Protein AF-A0A3A4S5S2-F1 (afdb_monomer_lite)

pLDDT: mean 88.58, std 10.28, range [47.62, 98.19]

Structure (mmCIF, N/CA/C/O backbone):
data_AF-A0A3A4S5S2-F1
#
_entry.id   AF-A0A3A4S5S2-F1
#
loop_
_atom_site.group_PDB
_atom_site.id
_atom_site.type_symbol
_atom_site.label_atom_id
_atom_site.label_alt_id
_atom_site.label_comp_id
_atom_site.label_asym_id
_atom_site.label_entity_id
_atom_site.label_seq_id
_atom_site.pdbx_PDB_ins_code
_atom_site.Cartn_x
_atom_site.Cartn_y
_atom_site.Cartn_z
_atom_site.occupancy
_atom_site.B_iso_or_equiv
_atom_site.auth_seq_id
_atom_site.auth_comp_id
_atom_site.auth_asym_id
_atom_site.auth_atom_id
_atom_site.pdbx_PDB_model_num
ATOM 1 N N . MET A 1 1 ? -16.785 -23.463 18.684 1.00 68.06 1 MET A N 1
ATOM 2 C CA . MET A 1 1 ? -16.524 -22.129 19.268 1.00 68.06 1 MET A CA 1
ATOM 3 C C . MET A 1 1 ? -17.871 -21.427 19.347 1.00 68.06 1 MET A C 1
ATOM 5 O O . MET A 1 1 ? -18.621 -21.560 18.391 1.00 68.06 1 MET A O 1
ATOM 9 N N . THR A 1 2 ? -18.212 -20.778 20.461 1.00 86.19 2 THR A N 1
ATOM 10 C CA . THR A 1 2 ? -19.523 -20.122 20.633 1.00 86.19 2 THR A CA 1
ATOM 11 C C . THR A 1 2 ? -19.300 -18.622 20.748 1.00 86.19 2 THR A C 1
ATOM 13 O O . THR A 1 2 ? -18.533 -18.194 21.613 1.00 86.19 2 THR A O 1
ATOM 16 N N . LEU A 1 3 ? -19.921 -17.848 19.855 1.00 92.88 3 LEU A N 1
ATOM 17 C CA . LEU A 1 3 ? -19.858 -16.387 19.868 1.00 92.88 3 LEU A CA 1
ATOM 18 C C . LEU A 1 3 ? -20.683 -15.826 21.032 1.00 92.88 3 LEU A C 1
ATOM 20 O O . LEU A 1 3 ? -21.614 -16.470 21.518 1.00 92.88 3 LEU A O 1
ATOM 24 N N . LYS A 1 4 ? -20.314 -14.639 21.509 1.00 92.56 4 LYS A N 1
ATOM 25 C CA . LYS A 1 4 ? -20.996 -13.964 22.617 1.00 92.56 4 LYS A CA 1
ATOM 26 C C . LYS A 1 4 ? -22.155 -13.103 22.124 1.00 92.56 4 LYS A C 1
ATOM 28 O O . LYS A 1 4 ? -22.075 -12.492 21.060 1.00 92.56 4 LYS A O 1
ATOM 33 N N . THR A 1 5 ? -23.171 -12.976 22.967 1.00 92.94 5 THR A N 1
ATOM 34 C CA . THR A 1 5 ? -24.251 -11.994 22.835 1.00 92.94 5 THR A CA 1
ATOM 35 C C . THR A 1 5 ? -24.107 -10.924 23.912 1.00 92.94 5 THR A C 1
ATOM 37 O O . THR A 1 5 ? -23.554 -11.182 24.984 1.00 92.94 5 THR A O 1
ATOM 40 N N . PHE A 1 6 ? -24.619 -9.728 23.646 1.00 91.12 6 PHE A N 1
ATOM 41 C CA . PHE A 1 6 ? -24.689 -8.666 24.647 1.00 91.12 6 PHE A CA 1
ATOM 42 C C . PHE A 1 6 ? -25.829 -8.922 25.634 1.00 91.12 6 PHE A C 1
ATOM 44 O O . PHE A 1 6 ? -26.862 -9.475 25.252 1.00 91.12 6 PHE A O 1
ATOM 51 N N . SER A 1 7 ? -25.659 -8.516 26.894 1.00 90.81 7 SER A N 1
ATOM 52 C CA . SER A 1 7 ? -26.775 -8.488 27.839 1.00 90.81 7 SER A CA 1
ATOM 53 C C . SER A 1 7 ? -27.623 -7.225 27.662 1.00 90.81 7 SER A C 1
ATOM 55 O O . SER A 1 7 ? -27.162 -6.216 27.129 1.00 90.81 7 SER A O 1
ATOM 57 N N . ASP A 1 8 ? -28.826 -7.224 28.234 1.00 89.44 8 ASP A N 1
ATOM 58 C CA . ASP A 1 8 ? -29.706 -6.043 28.274 1.00 89.44 8 ASP A CA 1
ATOM 59 C C . ASP A 1 8 ? -29.102 -4.846 29.038 1.00 89.44 8 ASP A C 1
ATOM 61 O O . ASP A 1 8 ? -29.660 -3.749 29.046 1.00 89.44 8 ASP A O 1
ATOM 65 N N . LYS A 1 9 ? -27.973 -5.046 29.731 1.00 92.06 9 LYS A N 1
ATOM 66 C CA . LYS A 1 9 ? -27.250 -4.009 30.483 1.00 92.06 9 LYS A CA 1
ATOM 67 C C . LYS A 1 9 ? -26.055 -3.440 29.719 1.00 92.06 9 LYS A C 1
ATOM 69 O O . LYS A 1 9 ? -25.344 -2.605 30.292 1.00 92.06 9 LYS A O 1
ATOM 74 N N . ALA A 1 10 ? -25.821 -3.887 28.486 1.00 93.56 10 ALA A N 1
ATOM 75 C CA . ALA A 1 10 ? -24.722 -3.413 27.664 1.00 93.56 10 ALA A CA 1
ATOM 76 C C . ALA A 1 10 ? -24.825 -1.902 27.417 1.00 93.56 10 ALA A C 1
ATOM 78 O O . ALA A 1 10 ? -25.910 -1.319 27.349 1.00 93.56 10 ALA A O 1
ATOM 79 N N . LYS A 1 11 ? -23.669 -1.246 27.324 1.00 96.00 11 LYS A N 1
ATOM 80 C CA . LYS A 1 11 ? -23.566 0.203 27.126 1.00 96.00 11 LYS A CA 1
ATOM 81 C C . LYS A 1 11 ? -22.556 0.510 26.040 1.00 96.00 11 LYS A C 1
ATOM 83 O O . LYS A 1 11 ? -21.632 -0.266 25.809 1.00 96.00 11 LYS A O 1
ATOM 88 N N . THR A 1 12 ? -22.702 1.683 25.439 1.00 97.12 12 THR A N 1
ATOM 89 C CA . THR A 1 12 ? -21.697 2.227 24.532 1.00 97.12 12 THR A CA 1
ATOM 90 C C . THR A 1 12 ? -20.490 2.727 25.319 1.00 97.12 12 THR A C 1
ATOM 92 O O . THR A 1 12 ? -20.619 3.449 26.312 1.00 97.12 12 THR A O 1
ATOM 95 N N . PHE A 1 13 ? -19.306 2.359 24.853 1.00 97.69 13 PHE A N 1
ATOM 96 C CA . PHE A 1 13 ? -18.022 2.825 25.342 1.00 97.69 13 PHE A CA 1
ATOM 97 C C . PHE A 1 13 ? -17.221 3.431 24.197 1.00 97.69 13 PHE A C 1
ATOM 99 O O . PHE A 1 13 ? -17.294 2.972 23.062 1.00 97.69 13 PHE A O 1
ATOM 106 N N . THR A 1 14 ? -16.396 4.417 24.536 1.00 97.81 14 THR A N 1
ATOM 107 C CA . THR A 1 14 ? -15.426 5.015 23.619 1.00 97.81 14 THR A CA 1
ATOM 108 C C . THR A 1 14 ? -14.021 4.632 24.064 1.00 97.81 14 THR A C 1
ATOM 110 O O . THR A 1 14 ? -13.672 4.739 25.246 1.00 97.81 14 THR A O 1
ATOM 113 N N . PHE A 1 15 ? -13.212 4.177 23.118 1.00 98.06 15 PHE A N 1
ATOM 114 C CA . PHE A 1 15 ? -11.793 3.907 23.281 1.00 98.06 15 PHE A CA 1
ATOM 115 C C . PHE A 1 15 ? -11.009 4.764 22.291 1.00 98.06 15 PHE A C 1
ATOM 117 O O . PHE A 1 15 ? -11.338 4.791 21.111 1.00 98.06 15 PHE A O 1
ATOM 124 N N . THR A 1 16 ? -9.969 5.437 22.773 1.00 97.50 16 THR A N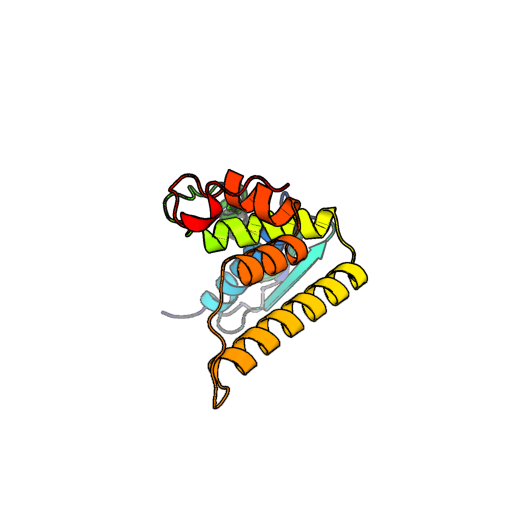 1
ATOM 125 C CA . THR A 1 16 ? -9.095 6.277 21.951 1.00 97.50 16 THR A CA 1
ATOM 126 C C . THR A 1 16 ? -7.662 5.800 22.102 1.00 97.50 16 THR A C 1
ATOM 128 O O . THR A 1 16 ? -7.229 5.489 23.217 1.00 97.50 16 THR A O 1
ATOM 131 N N . TYR A 1 17 ? -6.931 5.749 20.995 1.00 96.69 17 TYR A N 1
ATOM 132 C CA . TYR A 1 17 ? -5.528 5.363 20.969 1.00 96.69 17 TYR A CA 1
ATOM 133 C C . TYR A 1 17 ? -4.773 6.158 19.907 1.00 96.69 17 TYR A C 1
ATOM 135 O O . TYR A 1 17 ? -5.268 6.332 18.799 1.00 96.69 17 TYR A O 1
ATOM 143 N N . GLU A 1 18 ? -3.575 6.622 20.242 1.00 95.31 18 GLU A N 1
ATOM 144 C CA . GLU A 1 18 ? -2.748 7.445 19.362 1.00 95.31 18 GLU A CA 1
ATOM 145 C C . GLU A 1 18 ? -1.593 6.618 18.785 1.00 95.31 18 GLU A C 1
ATOM 147 O O . GLU A 1 18 ? -0.834 5.982 19.525 1.00 95.31 18 GLU A O 1
ATOM 152 N N . PHE A 1 19 ? -1.486 6.613 17.459 1.00 91.94 19 PHE A N 1
ATOM 153 C CA . PHE A 1 19 ? -0.393 6.023 16.694 1.00 91.94 19 PHE A CA 1
ATOM 154 C C . PHE A 1 19 ? 0.500 7.111 16.096 1.00 91.94 19 PHE A C 1
ATOM 156 O O . PHE A 1 19 ? 0.125 8.280 16.040 1.00 91.94 19 PHE A O 1
ATOM 163 N N . LYS A 1 20 ? 1.691 6.709 15.639 1.00 87.56 20 LYS A N 1
ATOM 164 C CA . LYS A 1 20 ? 2.655 7.611 14.990 1.00 87.56 20 LYS A CA 1
ATOM 165 C C . LYS A 1 20 ? 2.158 8.134 13.639 1.00 87.56 20 LYS A C 1
ATOM 167 O O . LYS A 1 20 ? 2.517 9.242 13.254 1.00 87.56 20 LYS A O 1
ATOM 172 N N . ASP A 1 21 ? 1.361 7.334 12.940 1.00 86.88 21 ASP A N 1
ATOM 173 C CA . ASP A 1 21 ? 0.897 7.591 11.582 1.00 86.88 21 ASP A CA 1
ATOM 174 C C . ASP A 1 21 ? -0.496 6.983 11.339 1.00 86.88 21 ASP A C 1
ATOM 176 O O . ASP A 1 21 ? -0.981 6.120 12.085 1.00 86.88 21 ASP A O 1
ATOM 180 N N . LEU A 1 22 ? -1.151 7.472 10.285 1.00 88.06 22 LEU A N 1
ATOM 181 C CA . LEU A 1 22 ? -2.516 7.102 9.927 1.00 88.06 22 LEU A CA 1
ATOM 182 C C . LEU A 1 22 ? -2.599 5.650 9.447 1.00 88.06 22 LEU A C 1
ATOM 184 O O . LEU A 1 22 ? -3.572 4.970 9.761 1.00 88.06 22 LEU A O 1
ATOM 188 N N . ASP A 1 23 ? -1.582 5.164 8.741 1.00 88.06 23 ASP A N 1
ATOM 189 C CA . ASP A 1 23 ? -1.556 3.815 8.172 1.00 88.06 23 ASP A CA 1
ATOM 190 C C . ASP A 1 23 ? -1.567 2.756 9.289 1.00 88.06 23 ASP A C 1
ATOM 192 O O . ASP A 1 23 ? -2.403 1.847 9.291 1.00 88.06 23 ASP A O 1
ATOM 196 N N . THR A 1 24 ? -0.746 2.931 10.325 1.00 90.31 24 THR A N 1
ATOM 197 C CA . THR A 1 24 ? -0.751 2.078 11.523 1.00 90.31 24 THR A CA 1
ATOM 198 C C . THR A 1 24 ? -2.098 2.140 12.243 1.00 90.31 24 THR A C 1
ATOM 200 O O . THR A 1 24 ? -2.634 1.111 12.671 1.00 90.31 24 THR A O 1
ATOM 203 N N . ALA A 1 25 ? -2.689 3.335 12.354 1.00 93.69 25 ALA A N 1
ATOM 204 C CA . ALA A 1 25 ? -4.004 3.506 12.966 1.00 93.69 25 ALA A CA 1
ATOM 205 C C . ALA A 1 25 ? -5.115 2.796 12.171 1.00 93.69 25 ALA A C 1
ATOM 207 O O . ALA A 1 25 ? -6.045 2.239 12.767 1.00 93.69 25 ALA A O 1
ATOM 208 N N . LEU A 1 26 ? -5.030 2.779 10.838 1.00 92.00 26 LEU A N 1
ATOM 209 C CA . LEU A 1 26 ? -5.946 2.049 9.959 1.00 92.00 26 LEU A CA 1
ATOM 210 C C . LEU A 1 26 ? -5.823 0.541 10.176 1.00 92.00 26 LEU A C 1
ATOM 212 O O . LEU A 1 26 ? -6.834 -0.124 10.412 1.00 92.00 26 LEU A O 1
ATOM 216 N N . VAL A 1 27 ? -4.606 -0.004 10.164 1.00 92.38 27 VAL A N 1
ATOM 217 C CA . VAL A 1 27 ? -4.366 -1.443 10.381 1.00 92.38 27 VAL A CA 1
ATOM 218 C C . VAL A 1 27 ? -4.861 -1.883 11.761 1.00 92.38 27 VAL A C 1
ATOM 220 O O . VAL A 1 27 ? -5.608 -2.859 11.877 1.00 92.38 27 VAL A O 1
ATOM 223 N N . ALA A 1 28 ? -4.535 -1.129 12.812 1.00 94.75 28 ALA A N 1
ATOM 224 C CA . ALA A 1 28 ? -5.018 -1.422 14.158 1.00 94.75 28 ALA A CA 1
ATOM 225 C C . ALA A 1 28 ? -6.551 -1.329 14.265 1.00 94.75 28 ALA A C 1
ATOM 227 O O . ALA A 1 28 ? -7.171 -2.149 14.945 1.00 94.75 28 ALA A O 1
ATOM 228 N N . GLY A 1 29 ? -7.179 -0.380 13.563 1.00 96.12 29 GLY A N 1
ATOM 229 C CA . GLY A 1 29 ? -8.636 -0.273 13.465 1.00 96.12 29 GLY A CA 1
ATOM 230 C C . GLY A 1 29 ? -9.281 -1.539 12.892 1.00 96.12 29 GLY A C 1
ATOM 231 O O . GLY A 1 29 ? -10.225 -2.066 13.484 1.00 96.12 29 GLY A O 1
ATOM 232 N N . HIS A 1 30 ? -8.724 -2.090 11.809 1.00 95.88 30 HIS A N 1
ATOM 233 C CA . HIS A 1 30 ? -9.174 -3.369 11.245 1.00 95.88 30 HIS A CA 1
ATOM 234 C C . HIS A 1 30 ? -9.003 -4.530 12.229 1.00 95.88 30 HIS A C 1
ATOM 236 O O . HIS A 1 30 ? -9.885 -5.384 12.331 1.00 95.88 30 HIS A O 1
ATOM 242 N N . ALA A 1 31 ? -7.916 -4.552 13.002 1.00 96.56 31 ALA A N 1
ATOM 243 C CA . ALA A 1 31 ? -7.716 -5.573 14.026 1.00 96.56 31 ALA A CA 1
ATOM 244 C C . ALA A 1 31 ? -8.777 -5.500 15.142 1.00 96.56 31 ALA A C 1
ATOM 246 O O . ALA A 1 31 ? -9.248 -6.541 15.607 1.00 96.56 31 ALA A O 1
ATOM 247 N N . LEU A 1 32 ? -9.206 -4.297 15.546 1.00 97.69 32 LEU A N 1
ATOM 248 C CA . LEU A 1 32 ? -10.315 -4.135 16.494 1.00 97.69 32 LEU A CA 1
ATOM 249 C C . LEU A 1 32 ? -11.646 -4.624 15.907 1.00 97.69 32 LEU A C 1
ATOM 251 O O . LEU A 1 32 ? -12.384 -5.330 16.598 1.00 97.69 32 LEU A O 1
ATOM 255 N N . LEU A 1 33 ? -11.934 -4.309 14.639 1.00 97.50 33 LEU A N 1
ATOM 256 C CA . LEU A 1 33 ? -13.110 -4.836 13.934 1.00 97.50 33 LEU A CA 1
ATOM 257 C C . LEU A 1 33 ? -13.086 -6.369 13.893 1.00 97.50 33 LEU A C 1
ATOM 259 O O . LEU A 1 33 ? -14.061 -7.012 14.277 1.00 97.50 33 LEU A O 1
ATOM 263 N N . GLY A 1 34 ? -11.953 -6.958 13.505 1.00 96.38 34 GLY A N 1
ATOM 264 C CA . GLY A 1 34 ? -11.766 -8.407 13.452 1.00 96.38 34 GLY A CA 1
ATOM 265 C C . GLY A 1 34 ? -11.936 -9.076 14.816 1.00 96.38 34 GLY A C 1
ATOM 266 O O . GLY A 1 34 ? -12.597 -10.109 14.914 1.00 96.38 34 GLY A O 1
ATOM 267 N N . TYR A 1 35 ? -11.420 -8.466 15.888 1.00 96.50 35 TYR A N 1
ATOM 268 C CA . TYR A 1 35 ? -11.646 -8.948 17.251 1.00 96.50 35 TYR A CA 1
ATOM 269 C C . TYR A 1 35 ? -13.137 -8.977 17.607 1.00 96.50 35 TYR A C 1
ATOM 271 O O . TYR A 1 35 ? -13.608 -9.974 18.157 1.00 96.50 35 TYR A O 1
ATOM 279 N N . MET A 1 36 ? -13.883 -7.913 17.292 1.00 96.62 36 MET A N 1
ATOM 280 C CA . MET A 1 36 ? -15.317 -7.851 17.581 1.00 96.62 36 MET A CA 1
ATOM 281 C C . MET A 1 36 ? -16.088 -8.898 16.772 1.00 96.62 36 MET A C 1
ATOM 283 O O . MET A 1 36 ? -16.826 -9.690 17.353 1.00 96.62 36 MET A O 1
ATOM 287 N N . THR A 1 37 ? -15.859 -8.988 15.464 1.00 95.12 37 THR A N 1
ATOM 288 C CA . THR A 1 37 ? -16.513 -9.988 14.603 1.00 95.12 37 THR A CA 1
ATOM 289 C C . THR A 1 37 ? -16.166 -11.424 15.004 1.00 95.12 37 THR A C 1
ATOM 291 O O . THR A 1 37 ? -17.015 -12.306 14.951 1.00 95.12 37 THR A O 1
ATOM 294 N N . GLY A 1 38 ? -14.936 -11.675 15.459 1.00 94.81 38 GLY A N 1
ATOM 295 C CA . GLY A 1 38 ? -14.512 -12.995 15.935 1.00 94.81 38 GLY A CA 1
ATOM 296 C C . GLY A 1 38 ? -15.002 -13.355 17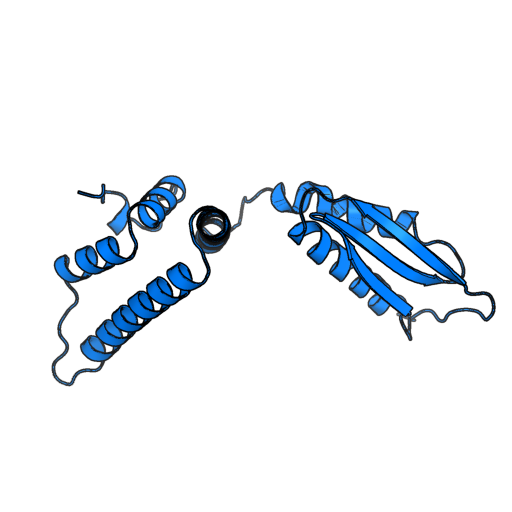.342 1.00 94.81 38 GLY A C 1
ATOM 297 O O . GLY A 1 38 ? -14.881 -14.509 17.750 1.00 94.81 38 GLY A O 1
ATOM 298 N N . THR A 1 39 ? -15.533 -12.390 18.099 1.00 94.56 39 THR A N 1
ATOM 299 C CA . THR A 1 39 ? -15.943 -12.587 19.499 1.00 94.56 39 THR A CA 1
ATOM 300 C C . THR A 1 39 ? -17.461 -12.587 19.674 1.00 94.56 39 THR A C 1
ATOM 302 O O . THR A 1 39 ? -17.961 -13.302 20.547 1.00 94.56 39 THR A O 1
ATOM 305 N N . TYR A 1 40 ? -18.196 -11.815 18.870 1.00 94.94 40 TYR A N 1
ATOM 306 C CA . TYR A 1 40 ? -19.624 -11.552 19.058 1.00 94.94 40 TYR A CA 1
ATOM 307 C C . TYR A 1 40 ? -20.455 -12.020 17.871 1.00 94.94 40 TYR A C 1
ATOM 309 O O . TYR A 1 40 ? -20.027 -11.919 16.727 1.00 94.94 40 TYR A O 1
ATOM 317 N N . GLU A 1 41 ? -21.662 -12.505 18.156 1.00 92.94 41 GLU A N 1
ATOM 318 C CA . GLU A 1 41 ? -22.606 -12.960 17.130 1.00 92.94 41 GLU A CA 1
ATOM 319 C C . GLU A 1 41 ? -23.075 -11.797 16.249 1.00 92.94 41 GLU A C 1
ATOM 321 O O . GLU A 1 41 ? -23.142 -11.916 15.029 1.00 92.94 41 GLU A O 1
ATOM 326 N N . VAL A 1 42 ? -23.326 -10.647 16.877 1.00 91.88 42 VAL A N 1
ATOM 327 C CA . VAL A 1 42 ? -23.638 -9.388 16.200 1.00 91.88 42 VAL A CA 1
ATOM 328 C C . VAL A 1 42 ? -22.692 -8.322 16.754 1.00 91.88 42 VAL A C 1
ATOM 330 O O . VAL A 1 42 ? -22.969 -7.760 17.813 1.00 91.88 42 VAL A O 1
ATOM 333 N N . PRO A 1 43 ? -21.539 -8.064 16.115 1.00 93.56 43 PRO A N 1
ATOM 334 C CA . PRO A 1 43 ? -20.596 -7.069 16.606 1.00 93.56 43 PRO A CA 1
ATOM 335 C C . PRO A 1 43 ? -21.182 -5.660 16.468 1.00 93.56 43 PRO A C 1
ATOM 337 O O . PRO A 1 43 ? -21.684 -5.281 15.415 1.00 93.56 43 PRO A O 1
ATOM 340 N N . SER A 1 44 ? -21.071 -4.858 17.527 1.00 95.81 44 SER A N 1
ATOM 341 C CA . SER A 1 44 ? -21.444 -3.442 17.511 1.00 95.81 44 SER A CA 1
ATOM 342 C C . SER A 1 44 ? -20.215 -2.599 17.819 1.00 95.81 44 SER A C 1
ATOM 344 O O . SER A 1 44 ? -19.885 -2.368 18.985 1.00 95.81 44 SER A O 1
ATOM 346 N N . ILE A 1 45 ? -19.530 -2.167 16.764 1.00 97.62 45 ILE A N 1
ATOM 347 C CA . ILE A 1 45 ? -18.347 -1.311 16.820 1.00 97.62 45 ILE A CA 1
ATOM 348 C C . ILE A 1 45 ? -18.323 -0.369 15.611 1.00 97.62 45 ILE A C 1
ATOM 350 O O . ILE A 1 45 ? -18.652 -0.770 14.498 1.00 97.62 45 ILE A O 1
ATOM 354 N N . SER A 1 46 ? -17.913 0.873 15.837 1.00 97.44 46 SER A N 1
ATOM 355 C CA . SER A 1 46 ? -17.605 1.869 14.819 1.00 97.44 46 SER A CA 1
ATOM 356 C C . SER A 1 46 ? -16.180 2.357 15.028 1.00 97.44 46 SER A C 1
ATOM 358 O O . SER A 1 46 ? -15.758 2.579 16.167 1.00 97.44 46 SER A O 1
ATOM 360 N N . ILE A 1 47 ? -15.440 2.500 13.934 1.00 97.69 47 ILE A N 1
ATOM 361 C CA . ILE A 1 47 ? -14.068 2.993 13.938 1.00 97.69 47 ILE A CA 1
ATOM 362 C C . ILE A 1 47 ? -14.027 4.314 13.183 1.00 97.69 47 ILE A C 1
ATOM 364 O O . ILE A 1 47 ? -14.459 4.393 12.036 1.00 97.69 47 ILE A O 1
ATOM 368 N N . THR A 1 48 ? -13.446 5.323 13.821 1.00 96.62 48 THR A N 1
ATOM 369 C CA . THR A 1 48 ? -13.206 6.637 13.234 1.00 96.62 48 THR A CA 1
ATOM 370 C C . THR A 1 48 ? -11.750 7.014 13.449 1.00 96.62 48 THR A C 1
ATOM 372 O O . THR A 1 48 ? -11.213 6.856 14.548 1.00 96.62 48 THR A O 1
ATOM 375 N N . HIS A 1 49 ? -11.121 7.568 12.421 1.00 94.31 49 HIS A N 1
ATOM 376 C CA . HIS A 1 49 ? -9.765 8.100 12.497 1.00 94.31 49 HIS A CA 1
ATOM 377 C C . HIS A 1 49 ? -9.819 9.621 12.579 1.00 94.31 49 HIS A C 1
ATOM 379 O O . HIS A 1 49 ? -10.575 10.270 11.856 1.00 94.31 49 HIS A O 1
ATOM 385 N N . LYS A 1 50 ? -9.043 10.186 13.500 1.00 89.44 50 LYS A N 1
ATOM 386 C CA . LYS A 1 50 ? -8.864 11.627 13.671 1.00 89.44 50 LYS A CA 1
ATOM 387 C C . LYS A 1 50 ? -7.390 11.962 13.484 1.00 89.44 50 LYS A C 1
ATOM 389 O O . LYS A 1 50 ? -6.520 11.206 13.919 1.00 89.44 50 LYS A O 1
ATOM 394 N N . ASP A 1 51 ? -7.126 13.109 12.869 1.00 84.38 51 ASP A N 1
ATOM 395 C CA . ASP A 1 51 ? -5.774 13.623 12.634 1.00 84.38 51 ASP A CA 1
ATOM 396 C C . ASP A 1 51 ? -4.850 12.576 11.965 1.00 84.38 51 ASP A C 1
ATOM 398 O O . ASP A 1 51 ? -5.314 11.629 11.330 1.00 84.38 51 ASP A O 1
ATOM 402 N N . LYS A 1 52 ? -3.526 12.732 12.069 1.00 81.19 52 LYS A N 1
ATOM 403 C CA . LYS A 1 52 ? -2.546 11.853 11.401 1.00 81.19 52 LYS A CA 1
ATOM 404 C C . LYS A 1 52 ? -2.274 10.520 12.122 1.00 81.19 52 LYS A C 1
ATOM 406 O O . LYS A 1 52 ? -1.250 9.912 11.847 1.00 81.19 52 LYS A O 1
ATOM 411 N N . GLY A 1 53 ? -3.137 10.053 13.028 1.00 88.62 53 GLY A N 1
ATOM 412 C CA . GLY A 1 53 ? -2.862 8.804 13.761 1.00 88.62 53 GLY A CA 1
ATOM 413 C C . GLY A 1 53 ? -3.757 8.483 14.959 1.00 88.62 53 GLY A C 1
ATOM 414 O O . GLY A 1 53 ? -3.504 7.504 15.659 1.00 88.62 53 GLY A O 1
ATOM 415 N N . THR A 1 54 ? -4.808 9.261 15.229 1.00 96.00 54 THR A N 1
ATOM 416 C CA . THR A 1 54 ? -5.704 8.976 16.357 1.00 96.00 54 THR A CA 1
ATOM 417 C C . THR A 1 54 ? -6.803 8.008 15.932 1.00 96.00 54 THR A C 1
ATOM 419 O O . THR A 1 54 ? -7.654 8.332 15.107 1.00 96.00 54 THR A O 1
ATOM 422 N N . LEU A 1 55 ? -6.825 6.826 16.538 1.00 96.88 55 LEU A N 1
ATOM 423 C CA . LEU A 1 55 ? -7.885 5.832 16.406 1.00 96.88 55 LEU A CA 1
ATOM 424 C C . LEU A 1 55 ? -8.947 6.051 17.490 1.00 96.88 55 LEU A C 1
ATOM 426 O O . LEU A 1 55 ? -8.626 6.065 18.680 1.00 96.88 55 LEU A O 1
ATOM 430 N N . VAL A 1 56 ? -10.215 6.156 17.096 1.00 97.69 56 VAL A N 1
ATOM 431 C CA . VAL A 1 56 ? -11.371 6.192 18.002 1.00 97.69 56 VAL A CA 1
ATOM 432 C C . VAL A 1 56 ? -12.293 5.021 17.680 1.00 97.69 56 VAL A C 1
ATOM 434 O O . VAL A 1 56 ? -12.783 4.901 16.563 1.00 97.69 56 VAL A O 1
ATOM 437 N N . ALA A 1 57 ? -12.540 4.167 18.668 1.00 97.69 57 ALA A N 1
ATOM 438 C CA . ALA A 1 57 ? -13.461 3.045 18.580 1.00 97.69 57 ALA A CA 1
ATOM 439 C C . ALA A 1 57 ? -14.651 3.265 19.518 1.00 97.69 57 ALA A C 1
ATOM 441 O O . ALA A 1 57 ? -14.478 3.378 20.735 1.00 97.69 57 ALA A O 1
ATOM 442 N N . GLU A 1 58 ? -15.856 3.284 18.966 1.00 98.19 58 GLU A N 1
ATOM 443 C CA . GLU A 1 58 ? -17.107 3.302 19.724 1.00 98.19 58 GLU A CA 1
ATOM 444 C C . GLU A 1 58 ? -17.751 1.925 19.643 1.00 98.19 58 GLU A C 1
ATOM 446 O O . GLU A 1 58 ? -17.982 1.422 18.550 1.00 98.19 58 GLU A O 1
ATOM 451 N N . TYR A 1 59 ? -18.011 1.281 20.777 1.00 97.00 59 TYR A N 1
ATOM 452 C CA . TYR A 1 59 ? -18.480 -0.106 20.807 1.00 97.00 59 TYR A CA 1
ATOM 453 C C . TYR A 1 59 ? -19.476 -0.350 21.935 1.00 97.00 59 TYR A C 1
ATOM 455 O O . TYR A 1 59 ? -19.442 0.333 22.957 1.00 97.00 59 TYR A O 1
ATOM 463 N N . VAL A 1 60 ? -20.352 -1.338 21.759 1.00 96.00 60 VAL A N 1
ATOM 464 C CA . VAL A 1 60 ? -21.306 -1.773 22.790 1.00 96.00 60 VAL A CA 1
ATOM 465 C C . VAL A 1 60 ? -20.767 -3.013 23.487 1.00 96.00 60 VAL A C 1
ATOM 467 O O . VAL A 1 60 ? -20.304 -3.935 22.823 1.00 96.00 60 VAL A O 1
ATOM 470 N N . GLU A 1 61 ? -20.797 -3.027 24.822 1.00 94.81 61 GLU A N 1
ATOM 471 C CA . GLU A 1 61 ? -20.361 -4.171 25.629 1.00 94.81 61 GLU A CA 1
ATOM 472 C C . GLU A 1 61 ? -20.930 -4.104 27.064 1.00 94.81 61 GLU A C 1
ATOM 474 O O . GLU A 1 61 ? -21.342 -3.041 27.535 1.00 94.81 61 GLU A O 1
ATOM 479 N N . ASP A 1 62 ? -20.922 -5.216 27.805 1.00 93.12 62 ASP A N 1
ATOM 480 C CA . ASP A 1 62 ? -21.286 -5.248 29.230 1.00 93.12 62 ASP A CA 1
ATOM 481 C C . ASP A 1 62 ? -20.195 -4.637 30.128 1.00 93.12 62 ASP A C 1
ATOM 483 O O . ASP A 1 62 ? -20.465 -4.043 31.178 1.00 93.12 62 ASP A O 1
ATOM 487 N N . LYS A 1 63 ? -18.929 -4.794 29.729 1.00 92.81 63 LYS A N 1
ATOM 488 C CA . LYS A 1 63 ? -17.728 -4.317 30.430 1.00 92.81 63 LYS A CA 1
ATOM 489 C C . LYS A 1 63 ? -16.704 -3.707 29.471 1.00 92.81 63 LYS A C 1
ATOM 491 O O . LYS A 1 63 ? -16.401 -4.260 28.427 1.00 92.81 63 LYS A O 1
ATOM 496 N N . LYS A 1 64 ? -16.058 -2.616 29.889 1.00 94.75 64 LYS A N 1
ATOM 497 C CA . LYS A 1 64 ? -15.007 -1.949 29.100 1.00 94.75 64 LYS A CA 1
ATOM 498 C C . LYS A 1 64 ? -13.937 -2.929 28.599 1.00 94.75 64 LYS A C 1
ATOM 500 O O . LYS A 1 64 ? -13.291 -3.612 29.396 1.00 94.75 64 LYS A O 1
ATOM 505 N N . LEU A 1 65 ? -13.672 -2.895 27.296 1.00 95.94 65 LEU A N 1
ATOM 506 C CA . LEU A 1 65 ? -12.637 -3.679 26.618 1.00 95.94 65 LEU A CA 1
ATOM 507 C C . LEU A 1 65 ? -11.281 -2.963 26.564 1.00 95.94 65 LEU A C 1
ATOM 509 O O . LEU A 1 65 ? -10.355 -3.468 25.936 1.00 95.94 65 LEU A O 1
ATOM 513 N N . ASN A 1 66 ? -11.120 -1.823 27.251 1.00 94.56 66 ASN A N 1
ATOM 514 C CA . ASN A 1 66 ? -9.932 -0.962 27.166 1.00 94.56 66 ASN A CA 1
ATOM 515 C C . ASN A 1 66 ? -8.605 -1.720 27.292 1.00 94.56 66 ASN A C 1
ATOM 517 O O . ASN A 1 66 ? -7.668 -1.416 26.567 1.00 94.56 66 ASN A O 1
ATOM 521 N N . LYS A 1 67 ? -8.507 -2.713 28.187 1.00 96.44 67 LYS A N 1
ATOM 522 C CA . LYS A 1 67 ? -7.283 -3.517 28.341 1.00 96.44 67 LYS A CA 1
ATOM 523 C C . LYS A 1 67 ? -7.002 -4.372 27.102 1.00 96.44 67 LYS A C 1
ATOM 525 O O . LYS A 1 67 ? -5.858 -4.458 26.667 1.00 96.44 67 LYS A O 1
ATOM 530 N N . THR A 1 68 ? -8.036 -5.000 26.550 1.00 96.62 68 THR A N 1
ATOM 531 C CA . THR A 1 68 ? -7.935 -5.834 25.351 1.00 96.62 68 THR A CA 1
ATOM 532 C C . THR A 1 68 ? -7.612 -4.984 24.132 1.00 96.62 68 THR A C 1
ATOM 534 O O . THR A 1 68 ? -6.644 -5.281 23.441 1.00 96.62 68 THR A O 1
ATOM 537 N N . PHE A 1 69 ? -8.357 -3.898 23.914 1.00 97.75 69 PHE A N 1
ATOM 538 C CA . PHE A 1 69 ? -8.135 -2.994 22.786 1.00 97.75 69 PHE A CA 1
ATOM 539 C C . PHE A 1 69 ? -6.761 -2.343 22.868 1.00 97.75 69 PHE A C 1
ATOM 541 O O . PHE A 1 69 ? -6.029 -2.361 21.889 1.00 97.75 69 PHE A O 1
ATOM 548 N N . LYS A 1 70 ? -6.341 -1.886 24.056 1.00 97.38 70 LYS A N 1
ATOM 549 C CA . LYS A 1 70 ? -4.984 -1.371 24.257 1.00 97.38 70 LYS A CA 1
ATOM 550 C C . LYS A 1 70 ? -3.923 -2.409 23.901 1.00 97.38 70 LYS A C 1
ATOM 552 O O . LYS A 1 70 ? -2.954 -2.049 23.253 1.00 97.38 70 LYS A O 1
ATOM 557 N N . ARG A 1 71 ? -4.097 -3.676 24.291 1.00 96.69 71 ARG A N 1
ATOM 558 C CA . ARG A 1 71 ? -3.145 -4.744 23.950 1.00 96.69 71 ARG A CA 1
ATOM 559 C C . ARG A 1 71 ? -3.073 -4.994 22.441 1.00 96.69 71 ARG A C 1
ATOM 561 O O . ARG A 1 71 ? -1.976 -5.194 21.940 1.00 96.69 71 ARG A O 1
ATOM 568 N N . ILE A 1 72 ? -4.215 -4.983 21.749 1.00 95.75 72 ILE A N 1
ATOM 569 C CA . ILE A 1 72 ? -4.263 -5.099 20.283 1.00 95.75 72 ILE A CA 1
ATOM 570 C C . ILE A 1 72 ? -3.561 -3.894 19.652 1.00 95.75 72 ILE A C 1
ATOM 572 O O . ILE A 1 72 ? -2.668 -4.072 18.845 1.00 95.75 72 ILE A O 1
ATOM 576 N N . CYS A 1 73 ? -3.878 -2.667 20.060 1.00 95.25 73 CYS A N 1
ATOM 577 C CA . CYS A 1 73 ? -3.217 -1.478 19.522 1.00 95.25 73 CYS A CA 1
ATOM 578 C C . CYS A 1 73 ? -1.709 -1.449 19.822 1.00 95.25 73 CYS A C 1
ATOM 580 O O . CYS A 1 73 ? -0.914 -1.123 18.947 1.00 95.25 73 CYS A O 1
ATOM 582 N N . ASP A 1 74 ? -1.296 -1.834 21.034 1.00 93.75 74 ASP A N 1
ATOM 583 C CA . ASP A 1 74 ? 0.116 -1.897 21.418 1.00 93.75 74 ASP A CA 1
ATOM 584 C C . ASP A 1 74 ? 0.907 -2.878 20.534 1.00 93.75 74 ASP A C 1
ATOM 586 O O . ASP A 1 74 ? 2.079 -2.612 20.284 1.00 93.75 74 ASP A O 1
ATOM 590 N N . SER A 1 75 ? 0.300 -3.958 20.014 1.00 90.00 75 SER A N 1
ATOM 591 C CA . SER A 1 75 ? 1.006 -4.881 19.108 1.00 90.00 75 SER A CA 1
ATOM 592 C C . SER A 1 75 ? 1.328 -4.277 17.740 1.00 90.00 75 SER A C 1
ATOM 594 O O . SER A 1 75 ? 2.141 -4.841 17.020 1.00 90.00 75 SER A O 1
ATOM 596 N N . PHE A 1 76 ? 0.729 -3.134 17.392 1.00 89.56 76 PHE A N 1
ATOM 597 C CA . PHE A 1 76 ? 1.008 -2.396 16.156 1.00 89.56 76 PHE A CA 1
ATOM 598 C C . PHE A 1 76 ? 1.925 -1.181 16.365 1.00 89.56 76 PHE A C 1
ATOM 600 O O . PHE A 1 76 ? 2.256 -0.498 15.405 1.00 89.56 76 PHE A O 1
ATOM 607 N N . LYS A 1 77 ? 2.393 -0.895 17.589 1.00 81.62 77 LYS A N 1
ATOM 608 C CA . LYS A 1 77 ? 3.335 0.223 17.831 1.00 81.62 77 LYS A CA 1
ATOM 609 C C . LYS A 1 77 ? 4.643 0.107 17.050 1.00 81.62 77 LYS A C 1
ATOM 611 O O . LYS A 1 77 ? 5.243 1.123 16.703 1.00 81.62 77 LYS A O 1
ATOM 616 N N . ASP A 1 78 ? 5.045 -1.129 16.797 1.00 73.31 78 ASP A N 1
ATOM 617 C CA . ASP A 1 78 ? 6.241 -1.513 16.059 1.00 73.31 78 ASP A CA 1
ATOM 618 C C . ASP A 1 78 ? 5.883 -2.081 14.681 1.00 73.31 78 ASP A C 1
ATOM 620 O O . ASP A 1 78 ? 6.647 -2.861 14.127 1.00 73.31 78 ASP A O 1
ATOM 624 N N . TYR A 1 79 ? 4.728 -1.703 14.117 1.00 65.12 79 TYR A N 1
ATOM 625 C CA . TYR A 1 79 ? 4.262 -2.201 12.818 1.00 65.12 79 TYR A CA 1
ATOM 626 C C . TYR A 1 79 ? 5.327 -2.055 11.718 1.00 65.12 79 TYR A C 1
ATOM 628 O O . TYR A 1 79 ? 5.568 -2.996 10.973 1.00 65.12 79 TYR A O 1
ATOM 636 N N . TYR A 1 80 ? 6.048 -0.930 11.697 1.00 59.81 80 TYR A N 1
ATOM 637 C CA . TYR A 1 80 ? 7.170 -0.693 10.777 1.00 59.81 80 TYR A CA 1
ATOM 638 C C . TYR A 1 80 ? 8.540 -1.180 11.280 1.00 59.81 80 TYR A C 1
ATOM 640 O O . TYR A 1 80 ? 9.514 -1.119 10.539 1.00 59.81 80 TYR A O 1
ATOM 648 N N . ASN A 1 81 ? 8.630 -1.637 12.532 1.00 61.84 81 ASN A N 1
ATOM 649 C CA . ASN A 1 81 ? 9.863 -2.114 13.168 1.00 61.84 81 ASN A CA 1
ATOM 650 C C . ASN A 1 81 ? 9.922 -3.648 13.261 1.00 61.84 81 ASN A C 1
ATOM 652 O O . ASN A 1 81 ? 10.834 -4.183 13.898 1.00 61.84 81 ASN A O 1
ATOM 656 N N . GLN A 1 82 ? 8.951 -4.370 12.688 1.00 56.19 82 GLN A N 1
ATOM 657 C CA . GLN A 1 82 ? 9.074 -5.818 12.553 1.00 56.19 82 GLN A CA 1
ATOM 658 C C . GLN A 1 82 ? 10.338 -6.116 11.737 1.00 56.19 82 GLN A C 1
ATOM 660 O O . GLN A 1 82 ? 10.541 -5.469 10.710 1.00 56.19 82 GLN A O 1
ATOM 665 N N . PRO A 1 83 ? 11.215 -7.030 12.192 1.00 47.62 83 PRO A N 1
ATOM 666 C CA . PRO A 1 83 ? 12.403 -7.377 11.435 1.00 47.62 83 PRO A CA 1
ATOM 667 C C . PRO A 1 83 ? 11.976 -7.881 10.056 1.00 47.62 83 PRO A C 1
ATOM 669 O O . PRO A 1 83 ? 11.319 -8.910 9.916 1.00 47.62 83 PRO A O 1
ATOM 672 N N . VAL A 1 84 ? 12.351 -7.089 9.059 1.00 51.00 84 VAL A N 1
ATOM 673 C CA . VAL A 1 84 ? 12.271 -7.310 7.613 1.00 51.00 84 VAL A CA 1
ATOM 674 C C . VAL A 1 84 ? 13.325 -8.360 7.229 1.00 51.00 84 VAL A C 1
ATOM 676 O O . VAL A 1 84 ? 14.163 -8.125 6.372 1.00 51.00 84 VAL A O 1
ATOM 679 N N . ASP A 1 85 ? 13.380 -9.491 7.930 1.00 49.06 85 ASP A N 1
ATOM 680 C CA . ASP A 1 85 ? 14.365 -10.535 7.594 1.00 49.06 85 ASP A CA 1
ATOM 681 C C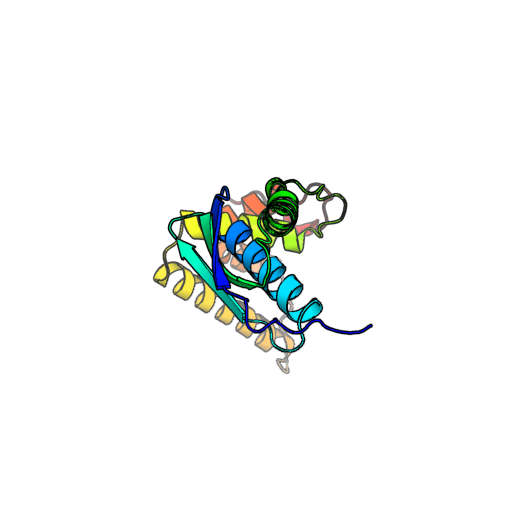 . ASP A 1 85 ? 13.907 -11.343 6.361 1.00 49.06 85 ASP A C 1
ATOM 683 O O . ASP A 1 85 ? 14.726 -11.954 5.689 1.00 49.06 85 ASP A O 1
ATOM 687 N N . ASP A 1 86 ? 12.610 -11.255 6.012 1.00 54.56 86 ASP A N 1
ATOM 688 C CA . ASP A 1 86 ? 11.975 -11.968 4.891 1.00 54.56 86 ASP A CA 1
ATOM 689 C C . ASP A 1 86 ? 11.135 -11.053 3.957 1.00 54.56 86 ASP A C 1
ATOM 691 O O . ASP A 1 86 ? 10.365 -11.552 3.131 1.00 54.56 86 ASP A O 1
ATOM 695 N N . GLU A 1 87 ? 11.196 -9.715 4.075 1.00 66.19 87 GLU A N 1
ATOM 696 C CA . GLU A 1 87 ? 10.458 -8.851 3.130 1.00 66.19 87 GLU A CA 1
ATOM 697 C C . GLU A 1 87 ? 11.139 -8.908 1.759 1.00 66.19 87 GLU A C 1
ATOM 699 O O . GLU A 1 87 ? 12.266 -8.436 1.599 1.00 66.19 87 GLU A O 1
ATOM 704 N N . ALA A 1 88 ? 10.440 -9.459 0.762 1.00 78.19 88 ALA A N 1
ATOM 705 C CA . ALA A 1 88 ? 10.914 -9.468 -0.615 1.00 78.19 88 ALA A CA 1
ATOM 706 C C . ALA A 1 88 ? 11.275 -8.045 -1.066 1.00 78.19 88 ALA A C 1
ATOM 708 O O . ALA A 1 88 ? 10.549 -7.089 -0.766 1.00 78.19 88 ALA A O 1
ATOM 709 N N . PHE A 1 89 ? 12.369 -7.907 -1.820 1.00 83.69 89 PHE A N 1
ATOM 710 C CA . PHE A 1 89 ? 12.845 -6.625 -2.343 1.00 83.69 89 PHE A CA 1
ATOM 711 C C . PHE A 1 89 ? 11.717 -5.765 -2.926 1.00 83.69 89 PHE A C 1
ATOM 713 O O . PHE A 1 89 ? 11.655 -4.566 -2.654 1.00 83.69 89 PHE A O 1
ATOM 720 N N . GLU A 1 90 ? 10.804 -6.380 -3.684 1.00 83.56 90 GLU A N 1
ATOM 721 C CA . GLU A 1 90 ? 9.677 -5.699 -4.322 1.00 83.56 90 GLU A CA 1
ATOM 722 C C . GLU A 1 90 ? 8.776 -4.966 -3.322 1.00 83.56 90 GLU A C 1
ATOM 724 O O . GLU A 1 90 ? 8.382 -3.828 -3.574 1.00 83.56 90 GLU A O 1
ATOM 729 N N . GLU A 1 91 ? 8.463 -5.580 -2.181 1.00 84.00 91 GLU A N 1
ATOM 730 C CA . GLU A 1 91 ? 7.578 -4.987 -1.171 1.00 84.00 91 GLU A CA 1
ATOM 731 C C . GLU A 1 91 ? 8.261 -3.815 -0.465 1.00 84.00 91 GLU A C 1
ATOM 733 O O . GLU A 1 91 ? 7.679 -2.734 -0.313 1.00 84.00 91 GLU A O 1
ATOM 738 N N . ARG A 1 92 ? 9.552 -3.972 -0.164 1.00 86.50 92 ARG A N 1
ATOM 739 C CA . ARG A 1 92 ? 10.371 -2.896 0.393 1.00 86.50 92 ARG A CA 1
ATOM 740 C C . ARG A 1 92 ? 10.514 -1.724 -0.578 1.00 86.50 92 ARG A C 1
ATOM 742 O O . ARG A 1 92 ? 10.340 -0.572 -0.173 1.00 86.50 92 ARG A O 1
ATOM 749 N N . TYR A 1 93 ? 10.792 -2.006 -1.851 1.00 90.19 93 TYR A N 1
ATOM 750 C CA . TYR A 1 93 ? 10.899 -0.993 -2.898 1.00 90.19 93 TYR A CA 1
ATOM 751 C C . TYR A 1 93 ? 9.575 -0.245 -3.083 1.00 90.19 93 TYR A C 1
ATOM 753 O O . TYR A 1 93 ? 9.573 0.985 -3.073 1.00 90.19 93 TYR A O 1
ATOM 761 N N . LYS A 1 94 ? 8.440 -0.957 -3.167 1.00 89.62 94 LYS A N 1
ATOM 762 C CA . LYS A 1 94 ? 7.105 -0.340 -3.261 1.00 89.62 94 LYS A CA 1
ATOM 763 C C . LYS A 1 94 ? 6.843 0.592 -2.083 1.00 89.62 94 LYS A C 1
ATOM 765 O O . LYS A 1 94 ? 6.444 1.734 -2.301 1.00 89.62 94 LYS A O 1
ATOM 770 N N . ARG A 1 95 ? 7.093 0.145 -0.848 1.00 89.56 95 ARG A N 1
ATOM 771 C CA . ARG A 1 95 ? 6.884 0.972 0.350 1.00 89.56 95 ARG A CA 1
ATOM 772 C C . ARG A 1 95 ? 7.725 2.247 0.309 1.00 89.56 95 ARG A C 1
ATOM 774 O O . ARG A 1 95 ? 7.171 3.332 0.482 1.00 89.56 95 ARG A O 1
ATOM 781 N N . GLU A 1 96 ? 9.036 2.136 0.087 1.00 92.38 96 GLU A N 1
ATOM 782 C CA . GLU A 1 96 ? 9.917 3.313 0.056 1.00 92.38 96 GLU A CA 1
ATOM 783 C C . GLU A 1 96 ? 9.581 4.244 -1.118 1.00 92.38 96 GLU A C 1
ATOM 785 O O . GLU A 1 96 ? 9.542 5.461 -0.932 1.00 92.38 96 GLU A O 1
ATOM 790 N N . ARG A 1 97 ? 9.248 3.702 -2.298 1.00 94.25 97 ARG A N 1
ATOM 791 C CA . ARG A 1 97 ? 8.898 4.524 -3.463 1.00 94.25 97 ARG A CA 1
ATOM 792 C C . ARG A 1 97 ? 7.569 5.248 -3.276 1.00 94.25 97 ARG A C 1
ATOM 794 O O . ARG A 1 97 ? 7.474 6.415 -3.636 1.00 94.25 97 ARG A O 1
ATOM 801 N N . VAL A 1 98 ? 6.562 4.610 -2.676 1.00 92.19 98 VAL A N 1
ATOM 802 C CA . VAL A 1 98 ? 5.280 5.266 -2.356 1.00 92.19 98 VAL A CA 1
ATOM 803 C C . VAL A 1 98 ? 5.481 6.415 -1.370 1.00 92.19 98 VAL A C 1
ATOM 805 O O . VAL A 1 98 ? 4.860 7.462 -1.536 1.00 92.19 98 VAL A O 1
ATOM 808 N N . LEU A 1 99 ? 6.339 6.247 -0.359 1.00 91.56 99 LEU A N 1
ATOM 809 C CA . LEU A 1 99 ? 6.664 7.330 0.573 1.00 91.56 99 LEU A CA 1
ATOM 810 C C . LEU A 1 99 ? 7.342 8.500 -0.147 1.00 91.56 99 LEU A C 1
ATOM 812 O O . LEU A 1 99 ? 6.896 9.630 0.012 1.00 91.56 99 LEU A O 1
ATOM 816 N N . GLN A 1 100 ? 8.337 8.223 -0.993 1.00 93.94 100 GLN A N 1
ATOM 817 C CA . GLN A 1 100 ? 9.022 9.252 -1.778 1.00 93.94 100 GLN A CA 1
ATOM 818 C C . GLN A 1 100 ? 8.057 10.007 -2.705 1.00 93.94 100 GLN A C 1
ATOM 820 O O . GLN A 1 100 ? 8.042 11.230 -2.697 1.00 93.94 100 GLN A O 1
ATOM 825 N N . LEU A 1 101 ? 7.199 9.296 -3.445 1.00 94.69 101 LEU A N 1
ATOM 826 C CA . LEU A 1 101 ? 6.226 9.907 -4.359 1.00 94.69 101 LEU A CA 1
ATOM 827 C C . LEU A 1 101 ? 5.188 10.767 -3.626 1.00 94.69 101 LEU A C 1
ATOM 829 O O . LEU A 1 101 ? 4.798 11.810 -4.135 1.00 94.69 101 LEU A O 1
ATOM 833 N N . LYS A 1 102 ? 4.754 10.366 -2.423 1.00 90.56 102 LYS A N 1
ATOM 834 C CA . LYS A 1 102 ? 3.860 11.188 -1.585 1.00 90.56 102 LYS A CA 1
ATOM 835 C C . LYS A 1 102 ? 4.510 12.508 -1.149 1.00 90.56 102 LYS A C 1
ATOM 837 O O . LYS A 1 102 ? 3.786 13.437 -0.796 1.00 90.56 102 LYS A O 1
ATOM 842 N N . GLU A 1 103 ? 5.839 12.564 -1.098 1.00 92.06 103 GLU A N 1
ATOM 843 C CA . GLU A 1 103 ? 6.601 13.753 -0.710 1.00 92.06 103 GLU A CA 1
ATOM 844 C C . GLU A 1 103 ? 6.970 14.635 -1.908 1.00 92.06 103 GLU A C 1
ATOM 846 O O . GLU A 1 103 ? 6.976 15.858 -1.762 1.00 92.06 103 GLU A O 1
ATOM 851 N N . SER A 1 104 ? 7.281 14.038 -3.065 1.00 90.56 104 SER A N 1
ATOM 852 C CA . SER A 1 104 ? 7.797 14.760 -4.235 1.00 90.56 104 SER A CA 1
ATOM 853 C C . SER A 1 104 ? 6.759 15.079 -5.313 1.00 90.56 104 SER A C 1
ATOM 855 O O . SER A 1 104 ? 6.974 16.025 -6.066 1.00 90.56 104 SER A O 1
ATOM 857 N N . GLU A 1 105 ? 5.643 14.349 -5.389 1.00 92.62 105 GLU A N 1
ATOM 858 C CA . GLU A 1 105 ? 4.682 14.458 -6.493 1.00 92.62 105 GLU A CA 1
ATOM 859 C C . GLU A 1 105 ? 3.286 14.895 -6.045 1.00 92.62 105 GLU A C 1
ATOM 861 O O . GLU A 1 105 ? 2.832 14.610 -4.933 1.00 92.62 105 GLU A O 1
ATOM 866 N N . ASP A 1 106 ? 2.564 15.534 -6.963 1.00 95.88 106 ASP A N 1
ATOM 867 C CA . ASP A 1 106 ? 1.124 15.747 -6.856 1.00 95.88 106 ASP A CA 1
ATOM 868 C C . ASP A 1 106 ? 0.335 14.762 -7.736 1.00 95.88 106 ASP A C 1
ATOM 870 O O . ASP A 1 106 ? 0.891 13.927 -8.451 1.00 95.88 106 ASP A O 1
ATOM 874 N N . PHE A 1 107 ? -0.996 14.825 -7.648 1.00 94.69 107 PHE A N 1
ATOM 875 C CA . PHE A 1 107 ? -1.864 13.895 -8.363 1.00 94.69 107 PHE A CA 1
ATOM 876 C C . PHE A 1 107 ? -1.738 14.010 -9.889 1.00 94.69 107 PHE A C 1
ATOM 878 O O . PHE A 1 107 ? -1.754 12.981 -10.557 1.00 94.69 107 PHE A O 1
ATOM 885 N N . GLU A 1 108 ? -1.582 15.218 -10.435 1.00 96.69 108 GLU A N 1
ATOM 886 C CA . GLU A 1 108 ? -1.479 15.420 -11.886 1.00 96.69 108 GLU A CA 1
ATOM 887 C C . GLU A 1 108 ? -0.148 14.879 -12.418 1.00 96.69 108 GLU A C 1
ATOM 889 O O . GLU A 1 108 ? -0.139 14.147 -13.407 1.00 96.69 108 GLU A O 1
ATOM 894 N N . SER A 1 109 ? 0.958 15.127 -11.709 1.00 93.94 109 SER A N 1
ATOM 895 C CA . SER A 1 109 ? 2.262 14.538 -12.046 1.00 93.94 109 SER A CA 1
ATOM 896 C C . SER A 1 109 ? 2.223 13.006 -12.010 1.00 93.94 109 SER A C 1
ATOM 898 O O . SER A 1 109 ? 2.758 12.329 -12.891 1.00 93.94 109 SER A O 1
ATOM 900 N N . LEU A 1 110 ? 1.540 12.420 -11.019 1.00 95.38 110 LEU A N 1
ATOM 901 C CA . LEU A 1 110 ? 1.364 10.968 -10.959 1.00 95.38 110 LEU A CA 1
ATOM 902 C C . LEU A 1 110 ? 0.528 10.432 -12.127 1.00 95.38 110 LEU A C 1
ATOM 904 O O . LEU A 1 110 ? 0.855 9.362 -12.641 1.00 95.38 110 LEU A O 1
ATOM 908 N N . LEU A 1 111 ? -0.520 11.146 -12.556 1.00 97.38 111 LEU A N 1
ATOM 909 C CA . LEU A 1 111 ? -1.302 10.763 -13.734 1.00 97.38 111 LEU A CA 1
ATOM 910 C C . LEU A 1 111 ? -0.439 10.770 -14.997 1.00 97.38 111 LEU A C 1
ATOM 912 O O . LEU A 1 111 ? -0.456 9.783 -15.731 1.00 97.38 111 LEU A O 1
ATOM 916 N N . GLU A 1 112 ? 0.347 11.825 -15.211 1.00 94.44 112 GLU A N 1
ATOM 917 C CA . GLU A 1 112 ? 1.246 11.944 -16.363 1.00 94.44 112 GLU A CA 1
ATOM 918 C C . GLU A 1 112 ? 2.248 10.780 -16.401 1.00 94.44 112 GLU A C 1
ATOM 920 O O . GLU A 1 112 ? 2.302 10.033 -17.383 1.00 94.44 112 GLU A O 1
ATOM 925 N N . LYS A 1 113 ? 2.933 10.517 -15.280 1.00 92.69 113 LYS A N 1
ATOM 926 C CA . LYS A 1 113 ? 3.872 9.389 -15.161 1.00 92.69 113 LYS A CA 1
ATOM 927 C C . LYS A 1 113 ? 3.209 8.038 -15.417 1.00 92.69 113 LYS A C 1
ATOM 929 O O . LYS A 1 113 ? 3.786 7.195 -16.099 1.00 92.69 113 LYS A O 1
ATOM 934 N N . ILE A 1 114 ? 2.008 7.809 -14.878 1.00 95.06 114 ILE A N 1
ATOM 935 C CA . ILE A 1 114 ? 1.270 6.557 -15.105 1.00 95.06 114 ILE A CA 1
ATOM 936 C C . ILE A 1 114 ? 0.953 6.389 -16.591 1.00 95.06 114 ILE A C 1
ATOM 938 O O . ILE A 1 114 ? 1.165 5.300 -17.123 1.00 95.06 114 ILE A O 1
ATOM 942 N N . THR A 1 115 ? 0.497 7.444 -17.269 1.00 96.00 115 THR A N 1
ATOM 943 C CA . THR A 1 115 ? 0.199 7.366 -18.704 1.00 96.00 115 THR A CA 1
ATOM 944 C C . THR A 1 115 ? 1.450 7.128 -19.549 1.00 96.00 115 THR A C 1
ATOM 946 O O . THR A 1 115 ? 1.409 6.330 -20.485 1.00 96.00 115 THR A O 1
ATOM 949 N N . ASP A 1 116 ? 2.589 7.721 -19.187 1.00 92.69 116 ASP A N 1
ATOM 950 C CA . ASP A 1 116 ? 3.864 7.485 -19.872 1.00 92.69 116 ASP A CA 1
ATOM 951 C C . ASP A 1 116 ? 4.373 6.051 -19.707 1.00 92.69 116 ASP A C 1
ATOM 953 O O . ASP A 1 116 ? 4.921 5.472 -20.654 1.00 92.69 116 ASP A O 1
ATOM 957 N N . TYR A 1 117 ? 4.194 5.472 -18.517 1.00 93.00 117 TYR A N 1
ATOM 958 C CA . TYR A 1 117 ? 4.523 4.073 -18.253 1.00 93.00 117 TYR A CA 1
ATOM 959 C C . TYR A 1 117 ? 3.561 3.116 -18.957 1.00 93.00 117 TYR A C 1
ATOM 961 O O . TYR A 1 117 ? 3.996 2.081 -19.459 1.00 93.00 117 TYR A O 1
ATOM 969 N N . GLU A 1 118 ? 2.273 3.451 -19.041 1.00 96.19 118 GLU A N 1
ATOM 970 C CA . GLU A 1 118 ? 1.294 2.661 -19.791 1.00 96.19 118 GLU A CA 1
ATOM 971 C C . GLU A 1 118 ? 1.659 2.598 -21.279 1.00 96.19 118 GLU A C 1
ATOM 973 O O . GLU A 1 118 ? 1.674 1.512 -21.860 1.00 96.19 118 GLU A O 1
ATOM 978 N N . LEU A 1 119 ? 2.038 3.729 -21.882 1.00 94.19 119 LEU A N 1
ATOM 979 C CA . LEU A 1 119 ? 2.493 3.775 -23.274 1.00 94.19 119 LEU A CA 1
ATOM 980 C C . LEU A 1 119 ? 3.741 2.914 -23.514 1.00 94.19 119 LEU A C 1
ATOM 982 O O . LEU A 1 119 ? 3.805 2.217 -24.525 1.00 94.19 119 LEU A O 1
ATOM 986 N N . GLU A 1 120 ? 4.703 2.919 -22.589 1.00 91.06 120 GLU A N 1
ATOM 987 C CA . GLU A 1 120 ? 5.904 2.075 -22.681 1.00 91.06 120 GLU A CA 1
ATOM 988 C C . GLU A 1 120 ? 5.549 0.577 -22.647 1.00 91.06 120 GLU A C 1
ATOM 990 O O . GLU A 1 120 ? 6.031 -0.208 -23.463 1.00 91.06 120 GLU A O 1
ATOM 995 N N . LEU A 1 121 ? 4.653 0.169 -21.740 1.00 93.25 121 LEU A N 1
ATOM 996 C CA . LEU A 1 121 ? 4.197 -1.222 -21.645 1.00 93.25 121 LEU A CA 1
ATOM 997 C C . LEU A 1 121 ? 3.422 -1.666 -22.893 1.00 93.25 121 LEU A C 1
ATOM 999 O O . LEU A 1 121 ? 3.548 -2.817 -23.321 1.00 93.25 121 LEU A O 1
ATOM 1003 N N . LEU A 1 122 ? 2.630 -0.766 -23.479 1.00 93.81 122 LEU A N 1
ATOM 1004 C CA . LEU A 1 122 ? 1.929 -1.018 -24.737 1.00 93.81 122 LEU A CA 1
ATOM 1005 C C . LEU A 1 122 ? 2.909 -1.178 -25.907 1.00 93.81 122 LEU A C 1
ATOM 1007 O O . LEU A 1 122 ? 2.740 -2.115 -26.687 1.00 93.81 122 LEU A O 1
ATOM 1011 N N . ASP A 1 123 ? 3.948 -0.340 -26.003 1.00 89.56 123 ASP A N 1
ATOM 1012 C CA . ASP A 1 123 ? 5.007 -0.479 -27.019 1.00 89.56 123 ASP A CA 1
ATOM 1013 C C . ASP A 1 123 ? 5.714 -1.837 -26.899 1.00 89.56 123 ASP A C 1
ATOM 1015 O O . ASP A 1 123 ? 5.918 -2.537 -27.893 1.00 89.56 123 ASP A O 1
ATOM 1019 N N . TYR A 1 124 ? 6.014 -2.278 -25.674 1.00 90.94 124 TYR A N 1
ATOM 1020 C CA . TYR A 1 124 ? 6.592 -3.603 -25.444 1.00 90.94 124 TYR A CA 1
ATOM 1021 C C . TYR A 1 124 ? 5.673 -4.735 -25.895 1.00 90.94 124 TYR A C 1
ATOM 1023 O O . TYR A 1 124 ? 6.128 -5.680 -26.546 1.00 90.94 124 TYR A O 1
ATOM 1031 N N . ALA A 1 125 ? 4.387 -4.656 -25.552 1.00 91.88 125 ALA A N 1
ATOM 1032 C CA . ALA A 1 125 ? 3.412 -5.659 -25.956 1.00 91.88 125 ALA A CA 1
ATOM 1033 C C . ALA A 1 125 ? 3.283 -5.724 -27.486 1.00 91.88 125 ALA A C 1
ATOM 1035 O O . ALA A 1 125 ? 3.311 -6.821 -28.045 1.00 91.88 125 ALA A O 1
ATOM 1036 N N . ASP A 1 126 ? 3.212 -4.576 -28.163 1.00 91.75 126 ASP A N 1
ATOM 1037 C CA . ASP A 1 126 ? 3.122 -4.497 -29.625 1.00 91.75 126 ASP A CA 1
ATOM 1038 C C . ASP A 1 126 ? 4.352 -5.118 -30.303 1.00 91.75 126 ASP A C 1
ATOM 1040 O O . ASP A 1 126 ? 4.224 -5.999 -31.158 1.00 91.75 126 ASP A O 1
ATOM 1044 N N . ARG A 1 127 ? 5.563 -4.767 -29.848 1.00 89.44 127 ARG A N 1
ATOM 1045 C CA . ARG A 1 127 ? 6.813 -5.347 -30.372 1.00 89.44 127 ARG A CA 1
ATOM 1046 C C . ARG A 1 127 ? 6.878 -6.860 -30.224 1.00 89.44 127 ARG A C 1
ATOM 1048 O O . ARG A 1 127 ? 7.385 -7.527 -31.125 1.00 89.44 127 ARG A O 1
ATOM 1055 N N . LEU A 1 128 ? 6.413 -7.395 -29.095 1.00 89.38 128 LEU A N 1
ATOM 1056 C CA . LEU A 1 128 ? 6.448 -8.831 -28.809 1.00 89.38 128 LEU A CA 1
ATOM 1057 C C . LEU A 1 128 ? 5.379 -9.612 -29.579 1.00 89.38 128 LEU A C 1
ATOM 1059 O O . LEU A 1 128 ? 5.621 -10.762 -29.945 1.00 89.38 128 LEU A O 1
ATOM 1063 N N . LEU A 1 129 ? 4.212 -9.008 -29.811 1.00 91.12 129 LEU A N 1
ATOM 1064 C CA . LEU A 1 129 ? 3.076 -9.643 -30.486 1.00 91.12 129 LEU A CA 1
ATOM 1065 C C . LEU A 1 129 ? 3.057 -9.414 -32.005 1.00 91.12 129 LEU A C 1
ATOM 1067 O O . LEU A 1 129 ? 2.268 -10.053 -32.699 1.00 91.12 129 LEU A O 1
ATOM 1071 N N . SER A 1 130 ? 3.911 -8.532 -32.526 1.00 92.06 130 SER A N 1
ATOM 1072 C CA . SER A 1 130 ? 4.042 -8.252 -33.957 1.00 92.06 130 SER A CA 1
ATOM 1073 C C . SER A 1 130 ? 4.411 -9.497 -34.773 1.00 92.06 130 SER A C 1
ATOM 1075 O O . SER A 1 130 ? 5.262 -10.292 -34.377 1.00 92.06 130 SER A O 1
ATOM 1077 N N . ASP A 1 131 ? 3.864 -9.606 -35.989 1.00 91.62 131 ASP A N 1
ATOM 1078 C CA . ASP A 1 131 ? 4.245 -10.629 -36.980 1.00 91.62 131 ASP A CA 1
ATOM 1079 C C . ASP A 1 131 ? 5.743 -10.578 -37.341 1.00 91.62 131 ASP A C 1
ATOM 1081 O O . ASP A 1 131 ? 6.315 -11.541 -37.861 1.00 91.62 131 ASP A O 1
ATOM 1085 N N . LYS A 1 132 ? 6.388 -9.433 -37.087 1.00 90.12 132 LYS A N 1
ATOM 1086 C CA . LYS A 1 132 ? 7.833 -9.228 -37.208 1.00 90.12 132 LYS A CA 1
ATOM 1087 C C . LYS A 1 132 ? 8.361 -8.644 -35.895 1.00 90.12 132 LYS A C 1
ATOM 1089 O O . LYS A 1 132 ? 8.549 -7.426 -35.826 1.00 90.12 132 LYS A O 1
ATOM 1094 N N . PRO A 1 133 ? 8.600 -9.481 -34.870 1.00 84.62 133 PRO A N 1
ATOM 1095 C CA . PRO A 1 133 ? 9.034 -8.999 -33.570 1.00 84.62 133 PRO A CA 1
ATOM 1096 C C . PRO A 1 133 ? 10.335 -8.206 -33.670 1.00 84.62 133 PRO A C 1
ATOM 1098 O O . PRO A 1 133 ? 11.297 -8.655 -34.303 1.00 84.62 133 PRO A O 1
ATOM 1101 N N . ILE A 1 134 ? 10.370 -7.037 -33.031 1.00 80.12 134 ILE A N 1
ATOM 1102 C CA . ILE A 1 134 ? 11.588 -6.235 -32.890 1.00 80.12 134 ILE A CA 1
ATOM 1103 C C . ILE A 1 134 ? 12.201 -6.583 -31.530 1.00 80.12 134 ILE A C 1
ATOM 1105 O O . ILE A 1 134 ? 11.561 -6.329 -30.507 1.00 80.12 134 ILE A O 1
ATOM 1109 N N . PRO A 1 135 ? 13.414 -7.165 -31.481 1.00 79.75 135 PRO A N 1
ATOM 1110 C CA . PRO A 1 135 ? 14.069 -7.473 -30.217 1.00 79.75 135 PRO A CA 1
ATOM 1111 C C . PRO A 1 135 ? 14.299 -6.206 -29.393 1.00 79.75 135 PRO A C 1
ATOM 1113 O O . PRO A 1 135 ? 14.705 -5.178 -29.933 1.00 79.75 135 PRO A O 1
ATOM 1116 N N . MET A 1 136 ? 14.084 -6.299 -28.083 1.00 83.44 136 MET A N 1
ATOM 1117 C CA . MET A 1 136 ? 14.506 -5.250 -27.157 1.00 83.44 136 MET A CA 1
ATOM 1118 C C . MET A 1 136 ? 16.032 -5.263 -27.036 1.00 83.44 136 MET A C 1
ATOM 1120 O O . MET A 1 136 ? 16.644 -6.322 -26.875 1.00 83.44 136 MET A O 1
ATOM 1124 N N . ASP A 1 137 ? 16.638 -4.083 -27.116 1.00 85.12 137 ASP A N 1
ATOM 1125 C CA . ASP A 1 137 ? 18.081 -3.871 -27.033 1.00 85.12 137 ASP A CA 1
ATOM 1126 C C . ASP A 1 137 ? 18.443 -2.902 -25.894 1.00 85.12 137 ASP A C 1
ATOM 1128 O O . ASP A 1 137 ? 17.588 -2.435 -25.138 1.00 85.12 137 ASP A O 1
ATOM 1132 N N . SER A 1 138 ? 19.733 -2.593 -25.744 1.00 85.88 138 SER A N 1
ATOM 1133 C CA . SER A 1 138 ? 20.190 -1.664 -24.707 1.00 85.88 138 SER A CA 1
ATOM 1134 C C . SER A 1 138 ? 19.637 -0.250 -24.886 1.00 85.88 138 SER A C 1
ATOM 1136 O O . SER A 1 138 ? 19.438 0.439 -23.894 1.00 85.88 138 SER A O 1
ATOM 1138 N N . MET A 1 139 ? 19.369 0.185 -26.123 1.00 85.06 139 MET A N 1
ATOM 1139 C CA . MET A 1 139 ? 18.779 1.503 -26.381 1.00 85.06 139 MET A CA 1
ATOM 1140 C C . MET A 1 139 ? 17.349 1.574 -25.858 1.00 85.06 139 MET A C 1
ATOM 1142 O O . MET A 1 139 ? 16.965 2.576 -25.261 1.00 85.06 139 MET A O 1
ATOM 1146 N N . THR A 1 140 ? 16.601 0.483 -26.018 1.00 85.81 140 THR A N 1
ATOM 1147 C CA . THR A 1 140 ? 15.269 0.326 -25.428 1.00 85.81 140 THR A CA 1
ATOM 1148 C C . THR A 1 140 ? 15.351 0.448 -23.904 1.00 85.81 140 THR A C 1
ATOM 1150 O O . THR A 1 140 ? 14.641 1.255 -23.318 1.00 85.81 140 THR A O 1
ATOM 1153 N N . ALA A 1 141 ? 16.294 -0.257 -23.267 1.00 87.62 141 ALA A N 1
ATOM 1154 C CA . ALA A 1 141 ? 16.487 -0.181 -21.817 1.00 87.62 141 ALA A CA 1
ATOM 1155 C C . ALA A 1 141 ? 16.865 1.230 -21.324 1.00 87.62 141 ALA A C 1
ATOM 1157 O O . ALA A 1 141 ? 16.384 1.659 -20.277 1.00 87.62 141 ALA A O 1
ATOM 1158 N N . PHE A 1 142 ? 17.700 1.968 -22.063 1.00 87.19 142 PHE A N 1
ATOM 1159 C CA . PHE A 1 142 ? 18.055 3.343 -21.702 1.00 87.19 142 PHE A CA 1
ATOM 1160 C C . PHE A 1 142 ? 16.863 4.301 -21.786 1.00 87.19 142 PHE A C 1
ATOM 1162 O O . PHE A 1 142 ? 16.682 5.092 -20.864 1.00 87.19 142 PHE A O 1
ATOM 1169 N N . GLY A 1 143 ? 16.019 4.188 -22.817 1.00 86.81 143 GLY A N 1
ATOM 1170 C CA . GLY A 1 143 ? 14.800 5.002 -22.920 1.00 86.81 143 GLY A CA 1
ATOM 1171 C C . GLY A 1 143 ? 13.835 4.768 -21.752 1.00 86.81 143 GLY A C 1
ATOM 1172 O O . GLY A 1 143 ? 13.241 5.701 -21.215 1.00 86.81 143 GLY A O 1
ATOM 1173 N N . THR A 1 144 ? 13.740 3.529 -21.278 1.00 89.00 144 THR A N 1
ATOM 1174 C CA . THR A 1 144 ? 12.938 3.186 -20.097 1.00 89.00 144 THR A CA 1
ATOM 1175 C C . THR A 1 144 ? 13.522 3.760 -18.810 1.00 89.00 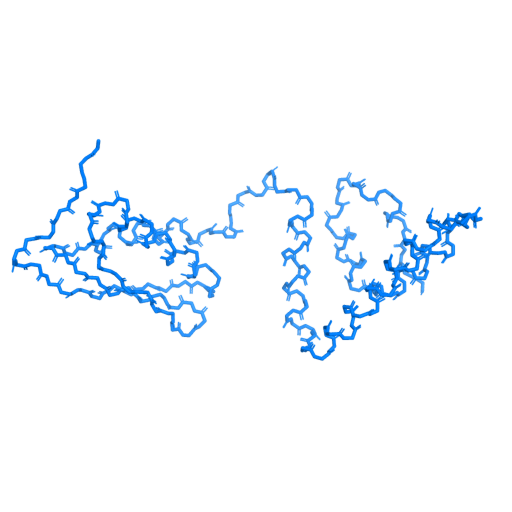144 THR A C 1
ATOM 1177 O O . THR A 1 144 ? 12.778 4.242 -17.957 1.00 89.00 144 THR A O 1
ATOM 1180 N N . LEU A 1 145 ? 14.847 3.739 -18.653 1.00 89.44 145 LEU A N 1
ATOM 1181 C CA . LEU A 1 145 ? 15.510 4.326 -17.485 1.00 89.44 145 LEU A CA 1
ATOM 1182 C C . LEU A 1 145 ? 15.361 5.852 -17.454 1.00 89.44 145 LEU A C 1
ATOM 1184 O O . LEU A 1 145 ? 15.121 6.406 -16.385 1.00 89.44 145 LEU A O 1
ATOM 1188 N N . GLU A 1 146 ? 15.416 6.511 -18.612 1.00 87.44 146 GLU A N 1
ATOM 1189 C CA . GLU A 1 146 ? 15.127 7.943 -18.742 1.00 87.44 146 GLU A CA 1
ATOM 1190 C C . GLU A 1 146 ? 13.701 8.270 -18.267 1.00 87.44 146 GLU A C 1
ATOM 1192 O O . GLU A 1 146 ? 13.512 9.180 -17.461 1.00 87.44 146 GLU A O 1
ATOM 1197 N N . LYS A 1 147 ? 12.706 7.466 -18.669 1.00 87.31 147 LYS A N 1
ATOM 1198 C CA . LYS A 1 147 ? 11.309 7.606 -18.215 1.00 87.31 147 LYS A CA 1
ATOM 1199 C C . LYS A 1 147 ? 11.133 7.378 -16.710 1.00 87.31 147 LYS A C 1
ATOM 1201 O O . LYS A 1 147 ? 10.350 8.077 -16.075 1.00 87.31 147 LYS A O 1
ATOM 1206 N N . LEU A 1 148 ? 11.827 6.394 -16.131 1.00 88.81 148 LEU A N 1
ATOM 1207 C CA . LEU A 1 148 ? 11.740 6.082 -14.694 1.00 88.81 148 LEU A CA 1
ATOM 1208 C C . LEU A 1 148 ? 12.328 7.192 -13.807 1.00 88.81 148 LEU A C 1
ATOM 1210 O O . LEU A 1 148 ? 11.888 7.364 -12.663 1.00 88.81 148 LEU A O 1
ATOM 1214 N N . GLY A 1 149 ? 13.314 7.920 -14.332 1.00 87.56 149 GLY A N 1
ATOM 1215 C CA . GLY A 1 149 ? 13.994 9.024 -13.667 1.00 87.56 149 GLY A CA 1
ATOM 1216 C C . GLY A 1 149 ? 14.963 8.600 -12.557 1.00 87.56 149 GLY A C 1
ATOM 1217 O O . GLY A 1 149 ? 14.891 7.506 -11.985 1.00 87.56 149 GLY A O 1
ATOM 1218 N N . ASP A 1 150 ? 15.865 9.517 -12.206 1.00 88.38 150 ASP A N 1
ATOM 1219 C CA . ASP A 1 150 ? 16.993 9.254 -11.302 1.00 88.38 150 ASP A CA 1
ATOM 1220 C C . ASP A 1 150 ? 16.576 8.845 -9.889 1.00 88.38 150 ASP A C 1
ATOM 1222 O O . ASP A 1 150 ? 17.261 8.055 -9.240 1.00 88.38 150 ASP A O 1
ATOM 1226 N N . GLU A 1 151 ? 15.442 9.345 -9.397 1.00 90.19 151 GLU A N 1
ATOM 1227 C CA . GLU A 1 151 ? 14.939 9.008 -8.064 1.00 90.19 151 GLU A CA 1
ATOM 1228 C C . GLU A 1 151 ? 14.613 7.520 -7.926 1.00 90.19 151 GLU A C 1
ATOM 1230 O O . GLU A 1 151 ? 14.970 6.886 -6.931 1.00 90.19 151 GLU A O 1
ATOM 1235 N N . SER A 1 152 ? 13.944 6.965 -8.941 1.00 90.94 152 SER A N 1
ATOM 1236 C CA . SER A 1 152 ? 13.548 5.559 -9.000 1.00 90.94 152 SER A CA 1
ATOM 1237 C C . SER A 1 152 ? 14.778 4.650 -9.014 1.00 90.94 152 SER A C 1
ATOM 1239 O O . SER A 1 152 ? 14.844 3.650 -8.292 1.00 90.94 152 SER A O 1
ATOM 1241 N N . ILE A 1 153 ? 15.780 5.049 -9.797 1.00 90.06 153 ILE A N 1
ATOM 1242 C CA . ILE A 1 153 ? 17.033 4.322 -10.006 1.00 90.06 153 ILE A CA 1
ATOM 1243 C C . ILE A 1 153 ? 17.912 4.392 -8.756 1.00 90.06 153 ILE A C 1
ATOM 1245 O O . ILE A 1 153 ? 18.407 3.366 -8.289 1.00 90.06 153 ILE A O 1
ATOM 1249 N N . SER A 1 154 ? 18.050 5.576 -8.163 1.00 90.12 154 SER A N 1
ATOM 1250 C CA . SER A 1 154 ? 18.810 5.786 -6.926 1.00 90.12 154 SER A CA 1
ATOM 1251 C C . SER A 1 154 ? 18.220 4.979 -5.770 1.00 90.12 154 SER A C 1
ATOM 1253 O O . SER A 1 154 ? 18.954 4.370 -4.986 1.00 90.12 154 SER A O 1
ATOM 1255 N N . LEU A 1 155 ? 16.886 4.923 -5.677 1.00 92.38 155 LEU A N 1
ATOM 1256 C CA . LEU A 1 155 ? 16.209 4.097 -4.686 1.00 92.38 155 LEU A CA 1
ATOM 1257 C C . LEU A 1 155 ? 16.473 2.608 -4.933 1.00 92.38 155 LEU A C 1
ATOM 1259 O O . LEU A 1 155 ? 16.874 1.907 -4.006 1.00 92.38 155 LEU A O 1
ATOM 1263 N N . LEU A 1 156 ? 16.321 2.127 -6.171 1.00 90.75 156 LEU A N 1
ATOM 1264 C CA . LEU A 1 156 ? 16.634 0.741 -6.535 1.00 90.75 156 LEU A CA 1
ATOM 1265 C C . LEU A 1 156 ? 18.062 0.375 -6.107 1.00 90.75 156 LEU A C 1
ATOM 1267 O O . LEU A 1 156 ? 18.253 -0.635 -5.439 1.00 90.75 156 LEU A O 1
ATOM 1271 N N . GLN A 1 157 ? 19.055 1.203 -6.434 1.00 87.56 157 GLN A N 1
ATOM 1272 C CA . GLN A 1 157 ? 20.460 0.959 -6.089 1.00 87.56 157 GLN A CA 1
ATOM 1273 C C . GLN A 1 157 ? 20.704 0.901 -4.584 1.00 87.56 157 GLN A C 1
ATOM 1275 O O . GLN A 1 157 ? 21.397 0.003 -4.107 1.00 87.56 157 GLN A O 1
ATOM 1280 N N . LYS A 1 158 ? 20.115 1.833 -3.828 1.00 89.06 158 LYS A N 1
ATOM 1281 C CA . LYS A 1 158 ? 20.185 1.836 -2.364 1.00 89.06 158 LYS A CA 1
ATOM 1282 C C . LYS A 1 158 ? 19.606 0.546 -1.786 1.00 89.06 158 LYS A C 1
ATOM 1284 O O . LYS A 1 158 ? 20.094 0.059 -0.766 1.00 89.06 158 LYS A O 1
ATOM 1289 N N . LEU A 1 159 ? 18.552 0.011 -2.407 1.00 88.12 159 LEU A N 1
ATOM 1290 C CA . LEU A 1 159 ? 17.840 -1.140 -1.873 1.00 88.12 159 LEU A CA 1
ATOM 1291 C C . LEU A 1 159 ? 18.376 -2.497 -2.346 1.00 88.12 159 LEU A C 1
ATOM 1293 O O . LEU A 1 159 ? 18.282 -3.476 -1.601 1.00 88.12 159 LEU A O 1
ATOM 1297 N N . ASN A 1 160 ? 18.960 -2.562 -3.537 1.00 85.38 160 ASN A N 1
ATOM 1298 C CA . ASN A 1 160 ? 19.386 -3.785 -4.217 1.00 85.38 160 ASN A CA 1
ATOM 1299 C C . ASN A 1 160 ? 20.749 -4.295 -3.705 1.00 85.38 160 ASN A C 1
ATOM 1301 O O . ASN A 1 160 ? 21.667 -4.558 -4.480 1.00 85.38 160 ASN A O 1
ATOM 1305 N N . VAL A 1 161 ? 20.890 -4.422 -2.382 1.00 80.56 161 VAL A N 1
ATOM 1306 C CA . VAL A 1 161 ? 22.140 -4.818 -1.704 1.00 80.56 161 VAL A CA 1
ATOM 1307 C C . VAL A 1 161 ? 22.554 -6.247 -2.071 1.00 80.56 161 VA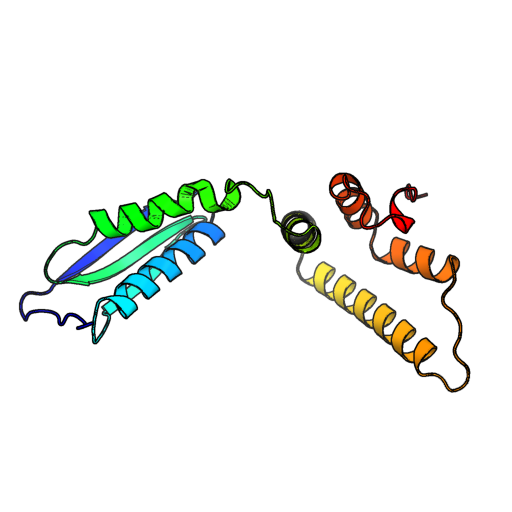L A C 1
ATOM 1309 O O . VAL A 1 161 ? 23.741 -6.533 -2.211 1.00 80.56 161 VAL A O 1
ATOM 1312 N N . GLU A 1 162 ? 21.579 -7.131 -2.285 1.00 79.00 162 GLU A N 1
ATOM 1313 C CA . GLU A 1 162 ? 21.802 -8.533 -2.664 1.00 79.00 162 GLU A CA 1
ATOM 1314 C C . GLU A 1 162 ? 22.002 -8.726 -4.176 1.00 79.00 162 GLU A C 1
ATOM 1316 O O . GLU A 1 162 ? 22.339 -9.820 -4.635 1.00 79.00 162 GLU A O 1
ATOM 1321 N N . GLY A 1 163 ? 21.851 -7.658 -4.967 1.00 80.50 163 GLY A N 1
ATOM 1322 C CA . GLY A 1 163 ? 22.073 -7.696 -6.408 1.00 80.50 163 GLY A CA 1
ATOM 1323 C C . GLY A 1 163 ? 21.049 -8.550 -7.158 1.00 80.50 163 GLY A C 1
ATOM 1324 O O . GLY A 1 163 ? 21.415 -9.227 -8.117 1.00 80.50 163 GLY A O 1
ATOM 1325 N N . GLU A 1 164 ? 19.780 -8.520 -6.753 1.00 82.12 164 GLU A N 1
ATOM 1326 C CA . GLU A 1 164 ? 18.664 -9.133 -7.484 1.00 82.12 164 GLU A CA 1
ATOM 1327 C C . GLU A 1 164 ? 18.543 -8.533 -8.897 1.00 82.12 164 GLU A C 1
ATOM 1329 O O . GLU A 1 164 ? 18.446 -9.256 -9.891 1.00 82.12 164 GLU A O 1
ATOM 1334 N N . TYR A 1 165 ? 18.702 -7.211 -9.014 1.00 85.00 165 TYR A N 1
ATOM 1335 C CA . TYR A 1 165 ? 18.685 -6.478 -10.287 1.00 85.00 165 TYR A CA 1
ATOM 1336 C C . TYR A 1 165 ? 20.100 -6.265 -10.847 1.00 85.00 165 TYR A C 1
ATOM 1338 O O . TYR A 1 165 ? 20.602 -5.143 -10.936 1.00 85.00 165 TYR A O 1
ATOM 1346 N N . LYS A 1 166 ? 20.775 -7.354 -11.237 1.00 84.38 166 LYS A N 1
ATOM 1347 C CA . LYS A 1 166 ? 22.188 -7.332 -11.692 1.00 84.38 166 LYS A CA 1
ATOM 1348 C C . LYS A 1 166 ? 22.447 -6.423 -12.892 1.00 84.38 166 LYS A C 1
ATOM 1350 O O . LYS A 1 166 ? 23.492 -5.784 -12.948 1.00 84.38 166 LYS A O 1
ATOM 1355 N N . GLY A 1 167 ? 21.502 -6.351 -13.831 1.00 84.44 167 GLY A N 1
ATOM 1356 C CA . GLY A 1 167 ? 21.621 -5.508 -15.027 1.00 84.44 167 GLY A CA 1
ATOM 1357 C C . GLY A 1 167 ? 21.638 -4.007 -14.724 1.00 84.44 167 GLY A C 1
ATOM 1358 O O . GLY A 1 167 ? 22.154 -3.234 -15.522 1.00 84.44 167 GLY A O 1
ATOM 1359 N N . LEU A 1 168 ? 21.128 -3.607 -13.555 1.00 84.56 168 LEU A N 1
ATOM 1360 C CA . LEU A 1 168 ? 21.029 -2.210 -13.128 1.00 84.56 168 LEU A CA 1
ATOM 1361 C C . LEU A 1 168 ? 22.054 -1.843 -12.045 1.00 84.56 168 LEU A C 1
ATOM 1363 O O . LEU A 1 168 ? 22.225 -0.668 -11.741 1.00 84.56 168 LEU A O 1
ATOM 1367 N N . ALA A 1 169 ? 22.791 -2.821 -11.507 1.00 75.75 169 ALA A N 1
ATOM 1368 C CA . ALA A 1 169 ? 23.784 -2.602 -10.453 1.00 75.75 169 ALA A CA 1
ATOM 1369 C C . ALA A 1 169 ? 24.931 -1.655 -10.867 1.00 75.75 169 ALA A C 1
ATOM 1371 O O . ALA A 1 169 ? 25.551 -1.036 -10.009 1.00 75.75 169 ALA A O 1
ATOM 1372 N N . GLY A 1 170 ? 25.216 -1.549 -12.171 1.00 69.06 170 GLY A N 1
ATOM 1373 C CA . GLY A 1 170 ? 26.255 -0.673 -12.727 1.00 69.06 170 GLY A CA 1
ATOM 1374 C C . GLY A 1 170 ? 25.735 0.550 -13.487 1.00 69.06 170 GLY A C 1
ATOM 1375 O O . GLY A 1 170 ? 26.545 1.296 -14.031 1.00 69.06 170 GLY A O 1
ATOM 1376 N N . TYR A 1 171 ? 24.417 0.753 -13.573 1.00 75.44 171 TYR A N 1
ATOM 1377 C CA . TYR A 1 171 ? 23.854 1.904 -14.278 1.00 75.44 171 TYR A CA 1
ATOM 1378 C C . TYR A 1 171 ? 23.929 3.134 -13.379 1.00 75.44 171 TYR A C 1
ATOM 1380 O O . TYR A 1 171 ? 23.248 3.153 -12.368 1.00 75.44 171 TYR A O 1
ATOM 1388 N N . SER A 1 172 ? 24.730 4.149 -13.704 1.00 62.41 172 SER A N 1
ATOM 1389 C CA . SER A 1 172 ? 24.946 5.292 -12.803 1.00 62.41 172 SER A CA 1
ATOM 1390 C C . SER A 1 172 ? 24.044 6.505 -13.047 1.00 62.41 172 SER A C 1
ATOM 1392 O O . SER A 1 172 ? 24.184 7.466 -12.301 1.00 62.41 172 SER A O 1
ATOM 1394 N N . GLY A 1 173 ? 23.156 6.480 -14.052 1.00 60.88 173 GLY A N 1
ATOM 1395 C CA . GLY A 1 173 ? 22.563 7.707 -14.606 1.00 60.88 173 GLY A CA 1
ATOM 1396 C C . GLY A 1 173 ? 23.666 8.570 -15.237 1.00 60.88 173 GLY A C 1
ATOM 1397 O O . GLY A 1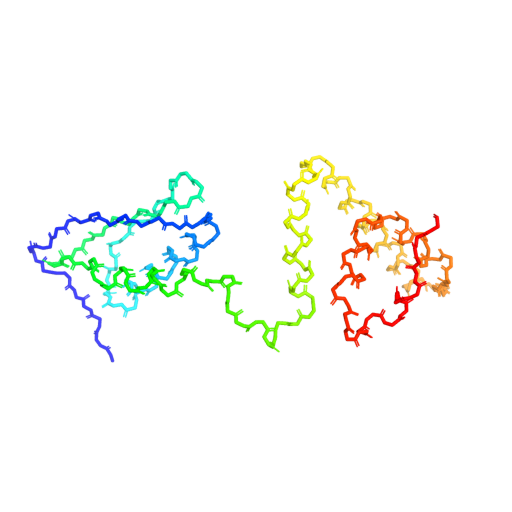 173 ? 24.696 8.827 -14.614 1.00 60.88 173 GLY A O 1
ATOM 1398 N N . GLN A 1 174 ? 23.547 8.921 -16.512 1.00 53.91 174 GLN A N 1
ATOM 1399 C CA . GLN A 1 174 ? 24.469 9.867 -17.157 1.00 53.91 174 GLN A CA 1
ATOM 1400 C C . GLN A 1 174 ? 23.766 11.191 -17.382 1.00 53.91 174 GLN A C 1
ATOM 1402 O O . GLN A 1 174 ? 22.587 11.137 -17.789 1.00 53.91 174 GLN A O 1
#

Sequence (174 aa):
MTLKTFSDKAKTFTFTYEFKDLDTALVAGHALLGYMTGTYEVPSISITHKDKGTLVAEYVEDKKLNKTFKRICDSFKDYYNQPVDDEAFEERYKRERVLQLKESEDFESLLEKITDYELELLDYADRLLSDKPIPMDSMTAFGTLEKLGDESISLLQKLNVEGEYKGLAGYSGQ

Organism: NCBI:txid257758

Secondary structure (DSSP, 8-state):
---B---TT-EEEEEEEE-SSHHHHHHHHHHHHHHHHHHBSS--EEEEEETTTEEEEEEEESS--HHHHHHHHHTTTTGGGS--SS--HHHHHHHHHHHHHHHH--HHHHHHHHHHHHHHHHHHHHHHHSSSPPPP-HHHHHHHHHHHHHHHHHHHHHH-TT-SSTTTTT----

Foldseek 3Di:
DDADDADPQKDKDKEKDFAPFDVLLVVLQVVVVVVQVVHHPDWAKDWDDDDGGMIMIIGIHNDDCRVVSVVSSVVSNCVVVDPVPPPPLVNVLVVVVVVVCVVPHDPVRVVVLVVVVVVLVVVVVCLVPDPNRDDDDVVNVVVVDVSCDPVSLVSCQVRCPVCPVVVSVPPDDD

Radius of gyration: 24.06 Å; chains: 1; bounding box: 56×38×68 Å